Protein AF-A0A5M6CTE8-F1 (afdb_monomer_lite)

Sequence (121 aa):
MKIARFQRNAIIICVLPIIAFIIANYTQQYRVSNRNIYLTMIAAIYMLWAVSLLWGLINSIFILNDKNHKLKKRIFWSIISMLPLIYLGIMLCTSFIIDEFNNDDIILESGERIDGYYRNS

pLDDT: mean 87.49, std 12.73, range [45.47, 97.62]

Radius of gyration: 20.39 Å; chains: 1; bounding box: 47×40×53 Å

Structure (mmCIF, N/CA/C/O backbone):
data_AF-A0A5M6CTE8-F1
#
_entry.id   AF-A0A5M6CTE8-F1
#
loop_
_atom_site.group_PDB
_atom_site.id
_atom_site.type_symbol
_atom_site.label_atom_id
_atom_site.label_alt_id
_atom_site.label_comp_id
_atom_site.label_asym_id
_atom_site.label_entity_id
_atom_site.label_seq_id
_atom_site.pdbx_PDB_ins_code
_atom_site.Cartn_x
_atom_site.Cartn_y
_atom_site.Cartn_z
_atom_site.occupancy
_atom_site.B_iso_or_equiv
_atom_site.auth_seq_id
_atom_site.auth_comp_id
_atom_site.auth_asym_id
_atom_site.auth_atom_id
_atom_site.pdbx_PDB_model_num
ATOM 1 N N . MET A 1 1 ? -16.956 -10.718 20.074 1.00 45.47 1 MET A N 1
ATOM 2 C CA . MET A 1 1 ? -15.715 -11.265 19.476 1.00 45.47 1 MET A CA 1
ATOM 3 C C . MET A 1 1 ? -15.578 -10.813 18.008 1.00 45.47 1 MET A C 1
ATOM 5 O O . MET A 1 1 ? -15.781 -11.619 17.114 1.00 45.47 1 MET A O 1
ATOM 9 N N . LYS A 1 2 ? -15.322 -9.517 17.723 1.00 58.81 2 LYS A N 1
ATOM 10 C CA . LYS A 1 2 ? -15.349 -8.976 16.334 1.00 58.81 2 LYS A CA 1
ATOM 11 C C . LYS A 1 2 ? -14.094 -8.184 15.899 1.00 58.81 2 LYS A C 1
ATOM 13 O O . LYS A 1 2 ? -13.707 -8.301 14.742 1.00 58.81 2 LYS A O 1
ATOM 18 N N . ILE A 1 3 ? -13.373 -7.503 16.801 1.00 59.62 3 ILE A N 1
ATOM 19 C CA . ILE A 1 3 ? -12.158 -6.735 16.441 1.00 59.62 3 ILE A CA 1
ATOM 20 C C . ILE A 1 3 ? -10.964 -7.589 15.997 1.00 59.62 3 ILE A C 1
ATOM 22 O O . ILE A 1 3 ? -10.230 -7.161 15.112 1.00 59.62 3 ILE A O 1
ATOM 26 N N . ALA A 1 4 ? -10.767 -8.793 16.550 1.00 75.62 4 ALA A N 1
ATOM 27 C CA . ALA A 1 4 ? -9.612 -9.631 16.192 1.00 75.62 4 ALA A CA 1
ATOM 28 C C . ALA A 1 4 ? -9.552 -9.919 14.680 1.00 75.62 4 ALA A C 1
ATOM 30 O O . ALA A 1 4 ? -8.472 -9.987 14.098 1.00 75.62 4 ALA A O 1
ATOM 31 N N . ARG A 1 5 ? -10.721 -9.999 14.026 1.00 85.06 5 ARG A N 1
ATOM 32 C CA . ARG A 1 5 ? -10.825 -10.148 12.574 1.00 85.06 5 ARG A CA 1
ATOM 33 C C . ARG A 1 5 ? -10.330 -8.903 11.836 1.00 85.06 5 ARG A C 1
ATOM 35 O O . ARG A 1 5 ? -9.510 -9.037 10.940 1.00 85.06 5 ARG A O 1
ATOM 42 N N . PHE A 1 6 ? -10.774 -7.708 12.226 1.00 88.56 6 PHE A N 1
ATOM 43 C CA . PHE A 1 6 ? -10.350 -6.458 11.581 1.00 88.56 6 PHE A CA 1
ATOM 44 C C . PHE A 1 6 ? -8.879 -6.116 11.849 1.00 88.56 6 PHE A C 1
ATOM 46 O O . PHE A 1 6 ? -8.203 -5.578 10.979 1.00 88.56 6 PHE A O 1
ATOM 53 N N . GLN A 1 7 ? -8.354 -6.481 13.021 1.00 89.25 7 GLN A N 1
ATOM 54 C CA . GLN A 1 7 ? -6.927 -6.359 13.335 1.00 89.25 7 GLN A CA 1
ATOM 55 C C . GLN A 1 7 ? -6.084 -7.305 12.482 1.00 89.25 7 GLN A C 1
ATOM 57 O O . GLN A 1 7 ? -5.091 -6.889 11.894 1.00 89.25 7 GLN A O 1
ATOM 62 N N . ARG A 1 8 ? -6.509 -8.568 12.356 1.00 91.69 8 ARG A N 1
ATOM 63 C CA . ARG A 1 8 ? -5.873 -9.529 11.453 1.00 91.69 8 ARG A CA 1
ATOM 64 C C . ARG A 1 8 ? -5.916 -9.038 10.007 1.00 91.69 8 ARG A C 1
ATOM 66 O O . ARG A 1 8 ? -4.907 -9.116 9.316 1.00 91.69 8 ARG A O 1
ATOM 73 N N . ASN A 1 9 ? -7.052 -8.496 9.570 1.00 93.88 9 ASN A N 1
ATOM 74 C CA . ASN A 1 9 ? -7.180 -7.904 8.242 1.00 93.88 9 ASN A CA 1
ATOM 75 C C . ASN A 1 9 ? -6.211 -6.731 8.054 1.00 93.88 9 ASN A C 1
ATOM 77 O O . ASN A 1 9 ? -5.578 -6.666 7.011 1.00 93.88 9 ASN A O 1
ATOM 81 N N . ALA A 1 10 ? -6.046 -5.857 9.054 1.00 93.50 10 ALA A N 1
ATOM 82 C CA . ALA A 1 10 ? -5.096 -4.745 8.991 1.00 93.50 10 ALA A CA 1
ATOM 83 C C . ALA A 1 10 ? -3.660 -5.233 8.749 1.00 93.50 10 ALA A C 1
ATOM 85 O O . ALA A 1 10 ? -2.946 -4.672 7.928 1.00 93.50 10 ALA A O 1
ATOM 86 N N . ILE A 1 11 ? -3.256 -6.323 9.410 1.00 94.94 11 ILE A N 1
ATOM 87 C CA . ILE A 1 11 ? -1.939 -6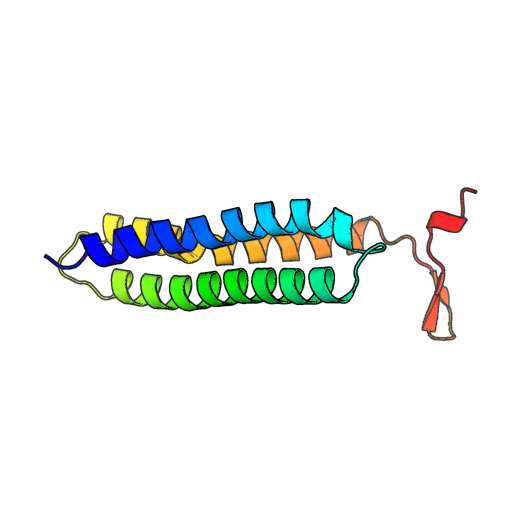.934 9.194 1.00 94.94 11 ILE A CA 1
ATOM 88 C C . ILE A 1 11 ? -1.821 -7.475 7.764 1.00 94.94 11 ILE A C 1
ATOM 90 O O . ILE A 1 11 ? -0.837 -7.191 7.092 1.00 94.94 11 ILE A O 1
ATOM 94 N N . ILE A 1 12 ? -2.827 -8.215 7.280 1.00 95.12 12 ILE A N 1
ATOM 95 C CA . ILE A 1 12 ? -2.830 -8.759 5.910 1.00 95.12 12 ILE A CA 1
ATOM 96 C C . ILE A 1 12 ? -2.712 -7.627 4.885 1.00 95.12 12 ILE A C 1
ATOM 98 O O . ILE A 1 12 ? -1.885 -7.711 3.983 1.00 95.12 12 ILE A O 1
ATOM 102 N N . ILE A 1 13 ? -3.492 -6.559 5.063 1.00 95.75 13 ILE A N 1
ATOM 103 C CA . ILE A 1 13 ? -3.456 -5.355 4.231 1.00 95.75 13 ILE A CA 1
ATOM 104 C C . ILE A 1 13 ? -2.034 -4.798 4.165 1.00 95.75 13 ILE A C 1
ATOM 106 O O . ILE A 1 13 ? -1.527 -4.592 3.073 1.00 95.75 13 ILE A O 1
ATOM 110 N N . CYS A 1 14 ? -1.352 -4.632 5.300 1.00 95.75 14 CYS A N 1
ATOM 111 C CA . CYS A 1 14 ? 0.017 -4.112 5.320 1.00 95.75 14 CYS A CA 1
ATOM 112 C C . CYS A 1 14 ? 1.055 -5.048 4.686 1.00 95.75 14 CYS A C 1
ATOM 114 O O . CYS A 1 14 ? 2.093 -4.583 4.224 1.00 95.75 14 CYS A O 1
ATOM 116 N N . VAL A 1 15 ? 0.801 -6.357 4.657 1.00 96.38 15 VAL A N 1
ATOM 117 C CA . VAL A 1 15 ? 1.715 -7.337 4.053 1.00 96.38 15 VAL A CA 1
ATOM 118 C C . VAL A 1 15 ? 1.602 -7.356 2.523 1.00 96.38 15 VAL A C 1
ATOM 120 O O . VAL A 1 15 ? 2.601 -7.614 1.852 1.00 96.38 15 VAL A O 1
ATOM 123 N N . LEU A 1 16 ? 0.436 -7.043 1.944 1.00 95.75 16 LEU A N 1
ATOM 124 C CA . LEU A 1 16 ? 0.243 -7.070 0.486 1.00 95.75 16 LEU A CA 1
ATOM 125 C C . LEU A 1 16 ? 1.220 -6.150 -0.281 1.00 95.75 16 LEU A C 1
ATOM 127 O O . LEU A 1 16 ? 1.837 -6.641 -1.228 1.00 95.75 16 LEU A O 1
ATOM 131 N N . PRO A 1 17 ? 1.448 -4.877 0.111 1.00 95.75 17 PRO A N 1
ATOM 132 C CA . PRO A 1 17 ? 2.455 -4.024 -0.524 1.00 95.75 17 PRO A CA 1
ATOM 133 C C . PRO A 1 17 ? 3.882 -4.564 -0.413 1.00 95.75 17 PRO A C 1
ATOM 135 O O . PRO A 1 17 ? 4.667 -4.409 -1.344 1.00 95.75 17 PRO A O 1
ATOM 138 N N . ILE A 1 18 ? 4.224 -5.229 0.696 1.00 95.81 18 ILE A N 1
ATOM 139 C CA . ILE A 1 18 ? 5.550 -5.838 0.888 1.00 95.81 18 ILE A CA 1
ATOM 140 C C . ILE A 1 18 ? 5.744 -6.977 -0.118 1.00 95.81 18 ILE A C 1
ATOM 142 O O . ILE A 1 18 ? 6.774 -7.050 -0.786 1.00 95.81 18 ILE A O 1
ATOM 146 N N . ILE A 1 19 ? 4.730 -7.830 -0.288 1.00 96.81 19 ILE A N 1
ATOM 147 C CA . ILE A 1 19 ? 4.742 -8.885 -1.310 1.00 96.81 19 ILE A CA 1
ATOM 148 C C . ILE A 1 19 ? 4.856 -8.264 -2.708 1.00 96.81 19 ILE A C 1
ATOM 150 O O . ILE A 1 19 ? 5.673 -8.710 -3.510 1.00 96.81 19 ILE A O 1
ATOM 154 N N . ALA A 1 20 ? 4.087 -7.208 -2.988 1.00 96.00 20 ALA A N 1
AT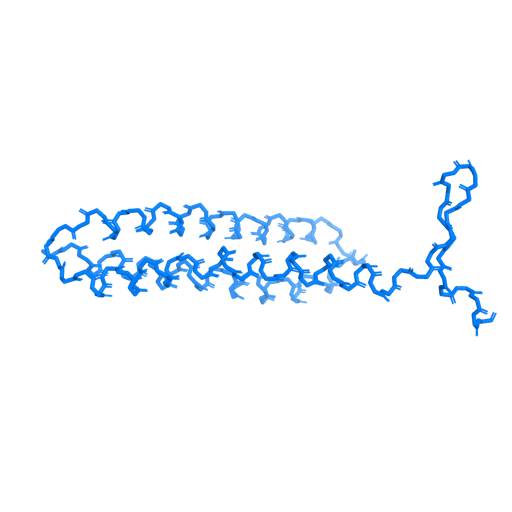OM 155 C CA . ALA A 1 20 ? 4.138 -6.500 -4.262 1.00 96.00 20 ALA A CA 1
ATOM 156 C C . ALA A 1 20 ? 5.542 -5.940 -4.550 1.00 96.00 20 ALA A C 1
ATOM 158 O O . ALA A 1 20 ? 6.030 -6.065 -5.670 1.00 96.00 20 ALA A O 1
ATOM 159 N N . PHE A 1 21 ? 6.228 -5.398 -3.540 1.00 95.06 21 PHE A N 1
ATOM 160 C CA . PHE A 1 21 ? 7.608 -4.924 -3.658 1.00 95.06 21 PHE A CA 1
ATOM 161 C C . PHE A 1 21 ? 8.591 -6.060 -3.976 1.00 95.06 21 PHE A C 1
ATOM 163 O O . PHE A 1 21 ? 9.449 -5.914 -4.847 1.00 95.06 21 PHE A O 1
ATOM 170 N N . ILE A 1 22 ? 8.457 -7.217 -3.324 1.00 96.38 22 ILE A N 1
ATOM 171 C CA . ILE A 1 22 ? 9.302 -8.389 -3.606 1.00 96.38 22 ILE A CA 1
ATOM 172 C C . ILE A 1 22 ? 9.093 -8.863 -5.051 1.00 96.38 22 ILE A C 1
ATOM 174 O O . ILE A 1 22 ? 10.065 -9.065 -5.781 1.00 96.38 22 ILE A O 1
ATOM 178 N N . ILE A 1 23 ? 7.834 -8.976 -5.489 1.00 95.44 23 ILE A N 1
ATOM 179 C CA . ILE A 1 23 ? 7.502 -9.349 -6.870 1.00 95.44 23 ILE A CA 1
ATOM 180 C C . ILE A 1 23 ? 8.065 -8.309 -7.843 1.00 95.44 23 ILE A C 1
ATOM 182 O O . ILE A 1 23 ? 8.659 -8.694 -8.846 1.00 95.44 23 ILE A O 1
ATOM 186 N N . ALA A 1 24 ? 7.954 -7.011 -7.547 1.00 94.62 24 ALA A N 1
ATOM 187 C CA . ALA A 1 24 ? 8.480 -5.940 -8.394 1.00 94.62 24 ALA A CA 1
ATOM 188 C C . ALA A 1 24 ? 9.987 -6.064 -8.630 1.00 94.62 24 ALA A C 1
ATOM 190 O O . ALA A 1 24 ? 10.42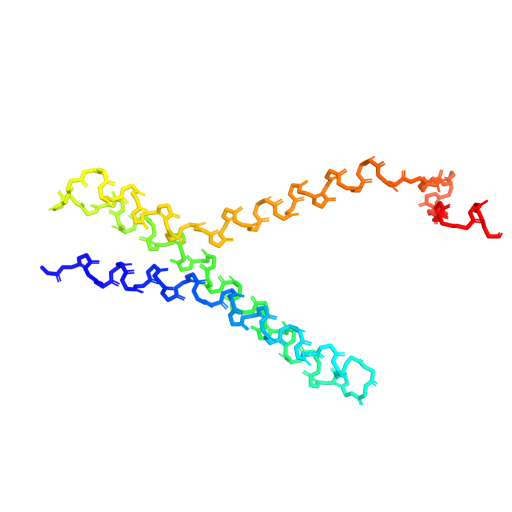6 -5.971 -9.776 1.00 94.62 24 ALA A O 1
ATOM 191 N N . ASN A 1 25 ? 10.765 -6.342 -7.581 1.00 94.62 25 ASN A N 1
ATOM 192 C CA . ASN A 1 25 ? 12.209 -6.546 -7.702 1.00 94.62 25 ASN A CA 1
ATOM 193 C C . ASN A 1 25 ? 12.544 -7.767 -8.566 1.00 94.62 25 ASN A C 1
ATOM 195 O O . ASN A 1 25 ? 13.402 -7.691 -9.443 1.00 94.62 25 ASN A O 1
ATOM 199 N N . TYR A 1 26 ? 11.828 -8.875 -8.371 1.00 93.62 26 TYR A N 1
ATOM 200 C CA . TYR A 1 26 ? 12.009 -10.077 -9.183 1.00 93.62 26 TYR A CA 1
ATOM 201 C C . TYR A 1 26 ? 11.616 -9.860 -10.655 1.00 93.62 26 TYR A C 1
ATOM 203 O O . TYR A 1 26 ? 12.292 -10.322 -11.573 1.00 93.62 26 TYR A O 1
ATOM 211 N N . THR A 1 27 ? 10.549 -9.094 -10.889 1.00 94.38 27 THR A N 1
ATOM 212 C CA . THR A 1 27 ? 9.967 -8.851 -12.217 1.00 94.38 27 THR A CA 1
ATOM 213 C C . THR A 1 27 ? 10.924 -8.113 -13.155 1.00 94.38 27 THR A C 1
ATOM 215 O O . THR A 1 27 ? 10.867 -8.320 -14.368 1.00 94.38 27 THR A O 1
ATOM 218 N N . GLN A 1 28 ? 11.845 -7.294 -12.630 1.00 90.31 28 GLN A N 1
ATOM 219 C CA . GLN A 1 28 ? 12.783 -6.513 -13.451 1.00 90.31 28 GLN A CA 1
ATOM 220 C C . GLN A 1 28 ? 13.643 -7.378 -14.383 1.00 90.31 28 GLN A C 1
ATOM 222 O O . GLN A 1 28 ? 13.967 -6.950 -15.490 1.00 90.31 28 GLN A O 1
ATOM 227 N N . GLN A 1 29 ? 13.943 -8.619 -13.990 1.00 92.06 29 GLN A N 1
ATOM 228 C CA . GLN A 1 29 ? 14.735 -9.556 -14.794 1.00 92.06 29 GLN A CA 1
ATOM 229 C C . GLN A 1 29 ? 14.053 -9.933 -16.123 1.00 92.06 29 GLN A C 1
ATOM 231 O O . GLN A 1 29 ? 14.722 -10.291 -17.093 1.00 92.06 29 GLN A O 1
ATOM 236 N N . TYR A 1 30 ? 12.724 -9.818 -16.193 1.00 92.00 30 TYR A N 1
ATOM 237 C CA . TYR A 1 30 ? 11.930 -10.189 -17.366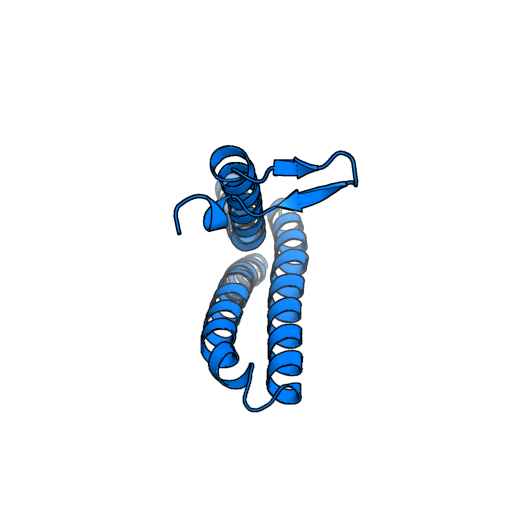 1.00 92.00 30 TYR A CA 1
ATOM 238 C C . TYR A 1 30 ? 11.674 -9.030 -18.330 1.00 92.00 30 TYR A C 1
ATOM 240 O O . TYR A 1 30 ? 11.119 -9.249 -19.407 1.00 92.00 30 TYR A O 1
ATOM 248 N N . ARG A 1 31 ? 12.084 -7.803 -17.977 1.00 89.19 31 ARG A N 1
ATOM 249 C CA . ARG A 1 31 ? 11.753 -6.581 -18.728 1.00 89.19 31 ARG A CA 1
ATOM 250 C C . ARG A 1 31 ? 12.148 -6.658 -20.205 1.00 89.19 31 ARG A C 1
ATOM 252 O O . ARG A 1 31 ? 11.388 -6.211 -21.058 1.00 89.19 31 ARG A O 1
ATOM 259 N N . VAL A 1 32 ? 13.326 -7.214 -20.490 1.00 89.31 32 VAL A N 1
ATOM 260 C CA . VAL A 1 32 ? 13.885 -7.310 -21.850 1.00 89.31 32 VAL A CA 1
ATOM 261 C C . VAL A 1 32 ? 13.714 -8.713 -22.437 1.00 89.31 32 VAL A C 1
ATOM 263 O O . VAL A 1 32 ? 13.500 -8.853 -23.635 1.00 89.31 32 VAL A O 1
ATOM 266 N N . SER A 1 33 ? 13.772 -9.753 -21.602 1.00 90.62 33 SER A N 1
ATOM 267 C CA . SER A 1 33 ? 13.776 -11.152 -22.046 1.00 90.62 33 SER A CA 1
ATOM 268 C C . SER A 1 33 ? 12.382 -11.697 -22.365 1.00 90.62 33 SER A C 1
ATOM 270 O O . SER A 1 33 ? 12.214 -12.408 -23.353 1.00 90.62 33 SER A O 1
ATOM 272 N N . ASN A 1 34 ? 11.367 -11.378 -21.554 1.00 92.38 34 ASN A N 1
ATOM 273 C CA . ASN A 1 34 ? 10.005 -11.864 -21.756 1.00 92.38 34 ASN A CA 1
ATOM 274 C C . ASN A 1 34 ? 8.969 -10.814 -21.341 1.00 92.38 34 ASN A C 1
ATOM 276 O O . ASN A 1 34 ? 8.479 -10.774 -20.207 1.00 92.38 34 ASN A O 1
ATOM 280 N N . ARG A 1 35 ? 8.595 -9.985 -22.319 1.00 91.19 35 ARG A N 1
ATOM 281 C CA . ARG A 1 35 ? 7.680 -8.857 -22.130 1.00 91.19 35 ARG A CA 1
ATOM 282 C C . ARG A 1 35 ? 6.300 -9.270 -21.610 1.00 91.19 35 ARG A C 1
ATOM 284 O O . ARG A 1 35 ? 5.727 -8.543 -20.804 1.00 91.19 35 ARG A O 1
ATOM 291 N N . ASN A 1 36 ? 5.766 -10.419 -22.027 1.00 94.44 36 ASN A N 1
ATOM 292 C CA . ASN A 1 36 ? 4.429 -10.856 -21.605 1.00 94.44 36 ASN A CA 1
ATOM 293 C C . ASN A 1 36 ? 4.402 -11.231 -20.118 1.00 94.44 36 ASN A C 1
ATOM 295 O O . ASN A 1 36 ? 3.481 -10.838 -19.397 1.00 94.44 36 ASN A O 1
ATOM 299 N N . ILE A 1 37 ? 5.435 -11.938 -19.646 1.00 93.38 37 ILE A N 1
ATOM 300 C CA . ILE A 1 37 ? 5.595 -12.259 -18.221 1.00 93.38 37 ILE A CA 1
ATOM 301 C C . ILE A 1 37 ? 5.762 -10.970 -17.416 1.00 93.38 37 ILE A C 1
ATOM 303 O O . ILE A 1 37 ? 5.059 -10.780 -16.424 1.00 93.38 37 ILE A O 1
ATOM 307 N N . TYR A 1 38 ? 6.618 -10.056 -17.885 1.00 94.81 38 TYR A N 1
ATOM 308 C CA . TYR A 1 38 ? 6.825 -8.755 -17.253 1.00 94.81 38 TYR A CA 1
ATOM 309 C C . TYR A 1 38 ? 5.508 -7.984 -17.076 1.00 94.81 38 TYR A C 1
ATOM 311 O O . TYR A 1 38 ? 5.160 -7.617 -15.958 1.00 94.81 38 TYR A O 1
ATOM 319 N N . LEU A 1 39 ? 4.730 -7.796 -18.149 1.00 94.88 39 LEU A N 1
ATOM 320 C CA . LEU A 1 39 ? 3.463 -7.056 -18.093 1.00 94.88 39 LEU A CA 1
ATOM 321 C C . LEU A 1 39 ? 2.438 -7.719 -17.165 1.00 94.88 39 LEU A C 1
ATOM 323 O O . LEU A 1 39 ? 1.752 -7.027 -16.416 1.00 94.88 39 LEU A O 1
ATOM 327 N N . THR A 1 40 ? 2.365 -9.052 -17.172 1.00 96.44 40 THR A N 1
ATOM 328 C CA . THR A 1 40 ? 1.455 -9.802 -16.294 1.00 96.44 40 THR A CA 1
ATOM 329 C C . THR A 1 40 ? 1.831 -9.626 -14.822 1.00 96.44 40 THR A C 1
ATOM 331 O O . THR A 1 40 ? 0.964 -9.384 -13.981 1.00 96.44 40 THR A O 1
ATOM 334 N N . MET A 1 41 ? 3.124 -9.693 -14.496 1.00 95.81 41 MET A N 1
ATOM 335 C CA . MET A 1 41 ? 3.613 -9.482 -13.132 1.00 95.81 41 MET A CA 1
ATOM 336 C C . MET A 1 41 ? 3.424 -8.031 -12.672 1.00 95.81 41 MET A C 1
ATOM 338 O O . MET A 1 41 ? 2.993 -7.805 -11.543 1.00 95.81 41 MET A O 1
ATOM 342 N N . ILE A 1 42 ? 3.663 -7.050 -13.548 1.00 96.50 42 ILE A N 1
ATOM 343 C CA . ILE A 1 42 ? 3.378 -5.632 -13.277 1.00 96.50 42 ILE A CA 1
ATOM 344 C C . ILE A 1 42 ? 1.885 -5.412 -12.996 1.00 96.50 42 ILE A C 1
ATOM 346 O O . ILE A 1 42 ? 1.538 -4.762 -12.010 1.00 96.50 42 ILE A O 1
ATOM 350 N N . ALA A 1 43 ? 0.990 -6.006 -13.790 1.00 97.12 43 ALA A N 1
ATOM 351 C CA . ALA A 1 43 ? -0.447 -5.941 -13.527 1.00 97.12 43 ALA A CA 1
ATOM 352 C C . ALA A 1 43 ? -0.804 -6.548 -12.157 1.00 97.12 43 ALA A C 1
ATOM 354 O O . ALA A 1 43 ? -1.574 -5.955 -11.401 1.00 97.12 43 ALA A O 1
ATOM 355 N N . ALA A 1 44 ? -0.200 -7.684 -11.794 1.00 96.56 44 ALA A N 1
ATOM 356 C CA . ALA A 1 44 ? -0.395 -8.300 -10.483 1.00 96.56 44 ALA A CA 1
ATOM 357 C C . ALA A 1 44 ? 0.078 -7.393 -9.330 1.00 96.56 44 ALA A C 1
ATOM 359 O O . ALA A 1 44 ? -0.623 -7.266 -8.327 1.00 96.56 44 ALA A O 1
ATOM 360 N N . ILE A 1 45 ? 1.220 -6.715 -9.482 1.00 97.12 45 ILE A N 1
ATOM 361 C CA . ILE A 1 45 ? 1.734 -5.737 -8.509 1.00 97.12 45 ILE A CA 1
ATOM 362 C C . ILE A 1 45 ? 0.721 -4.607 -8.301 1.00 97.12 45 ILE A C 1
ATOM 364 O O . ILE A 1 45 ? 0.379 -4.300 -7.157 1.00 97.12 45 ILE A O 1
ATOM 368 N N . TYR A 1 46 ? 0.193 -4.022 -9.380 1.00 96.31 46 TYR A N 1
ATOM 369 C CA . TYR A 1 46 ? -0.818 -2.968 -9.272 1.00 96.31 46 TYR A CA 1
ATOM 370 C C . TYR A 1 46 ? -2.110 -3.460 -8.621 1.00 96.31 46 TYR A C 1
ATOM 372 O O . TYR A 1 46 ? -2.679 -2.751 -7.793 1.00 96.31 46 TYR A O 1
ATOM 380 N N . MET A 1 47 ? -2.546 -4.685 -8.920 1.00 97.62 47 MET A N 1
ATOM 381 C CA . MET A 1 47 ? -3.715 -5.284 -8.273 1.00 97.62 47 MET A CA 1
ATOM 382 C C . MET A 1 47 ? -3.505 -5.476 -6.765 1.00 97.62 47 MET A C 1
ATOM 384 O O . MET A 1 47 ? -4.406 -5.170 -5.986 1.00 97.62 47 MET A O 1
ATOM 388 N N . LEU A 1 48 ? -2.320 -5.918 -6.329 1.00 97.19 48 LEU A N 1
ATOM 389 C CA . LEU A 1 48 ? -1.987 -6.041 -4.903 1.00 97.19 48 LEU A CA 1
ATOM 390 C C . LEU A 1 48 ? -2.031 -4.683 -4.192 1.00 97.19 48 LEU A C 1
ATOM 392 O O . LEU A 1 48 ? -2.608 -4.579 -3.108 1.00 97.19 48 LEU A O 1
ATOM 396 N N . TRP A 1 49 ? -1.479 -3.641 -4.819 1.00 97.00 49 TRP A N 1
ATOM 397 C CA . TRP A 1 49 ? -1.568 -2.273 -4.310 1.00 97.00 49 TRP A CA 1
ATOM 398 C C . TRP A 1 49 ? -3.015 -1.787 -4.230 1.00 97.00 49 TRP A C 1
ATOM 400 O O . TRP A 1 49 ? -3.446 -1.332 -3.173 1.00 97.00 49 TRP A O 1
ATOM 410 N N . ALA A 1 50 ? -3.792 -1.934 -5.303 1.00 96.50 50 ALA A N 1
ATOM 411 C CA . ALA A 1 50 ? -5.186 -1.505 -5.347 1.00 96.50 50 ALA A CA 1
ATOM 412 C C . ALA A 1 50 ? -6.028 -2.185 -4.256 1.00 96.50 50 ALA A C 1
ATOM 414 O O . ALA A 1 50 ? -6.736 -1.509 -3.507 1.00 96.50 50 ALA A O 1
ATOM 415 N N . VAL A 1 51 ? -5.900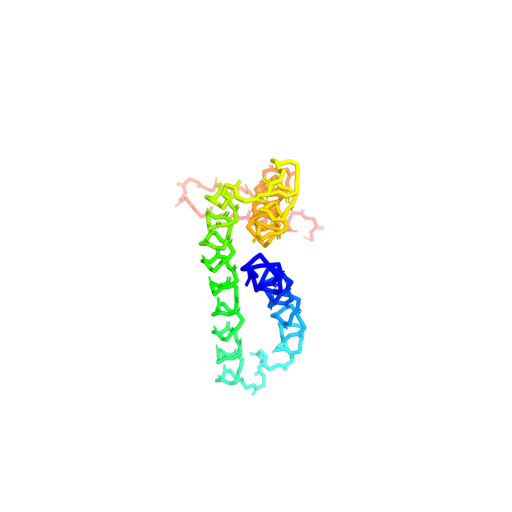 -3.508 -4.107 1.00 97.19 51 VAL A N 1
ATOM 416 C CA . VAL A 1 51 ? -6.594 -4.269 -3.057 1.00 97.19 51 VAL A CA 1
ATOM 417 C C . VAL A 1 51 ? -6.159 -3.799 -1.673 1.00 97.19 51 VAL A C 1
ATOM 419 O O . VAL A 1 51 ? -7.010 -3.568 -0.817 1.00 97.19 51 VAL A O 1
ATOM 422 N N . SER A 1 52 ? -4.858 -3.603 -1.449 1.00 97.19 52 SER A N 1
ATOM 423 C CA . SER A 1 52 ? -4.345 -3.105 -0.172 1.00 97.19 52 SER A CA 1
ATOM 424 C C . SER A 1 52 ? -4.921 -1.734 0.192 1.00 97.19 52 SER A C 1
ATOM 426 O O . SER A 1 52 ? -5.300 -1.515 1.340 1.00 97.19 52 SER A O 1
ATOM 428 N N . LEU A 1 53 ? -4.989 -0.806 -0.763 1.00 96.62 53 LEU A N 1
ATOM 429 C CA . LEU A 1 53 ? -5.462 0.559 -0.530 1.00 96.62 53 LEU A CA 1
ATOM 430 C C . LEU A 1 53 ? -6.969 0.592 -0.260 1.00 96.62 53 LEU A C 1
ATOM 432 O O . LEU A 1 53 ? -7.408 1.146 0.751 1.00 96.62 53 LEU A O 1
ATOM 436 N N . LEU A 1 54 ? -7.757 -0.048 -1.129 1.00 96.81 54 LEU A N 1
ATOM 437 C CA . LEU A 1 54 ? -9.214 -0.092 -1.007 1.00 96.81 54 LEU A CA 1
ATOM 438 C C . LEU A 1 54 ? -9.636 -0.818 0.269 1.00 96.81 54 LEU A C 1
ATOM 440 O O . LEU A 1 54 ? -10.449 -0.311 1.045 1.00 96.81 54 LEU A O 1
ATOM 444 N N . TRP A 1 55 ? -9.053 -1.992 0.521 1.00 96.44 55 TRP A N 1
ATOM 445 C CA . TRP A 1 55 ? -9.391 -2.774 1.702 1.00 96.44 55 TRP A CA 1
ATOM 446 C C . TRP A 1 55 ? -8.899 -2.099 2.983 1.00 96.44 55 TRP A C 1
ATOM 448 O O . TRP A 1 55 ? -9.610 -2.131 3.984 1.00 96.44 55 TRP A O 1
ATOM 458 N N . GLY A 1 56 ? -7.736 -1.439 2.957 1.00 96.69 56 GLY A N 1
ATOM 459 C CA . GLY A 1 56 ? -7.214 -0.655 4.079 1.00 96.69 56 GLY A CA 1
ATOM 460 C C . GLY A 1 56 ? -8.153 0.467 4.512 1.00 96.69 56 GLY A C 1
ATOM 461 O O . GLY A 1 56 ? -8.468 0.586 5.700 1.00 96.69 56 GLY A O 1
ATOM 462 N N . LEU A 1 57 ? -8.677 1.225 3.546 1.00 96.31 57 LEU A N 1
ATOM 463 C CA . LEU A 1 57 ? -9.645 2.295 3.787 1.00 96.31 57 LEU A CA 1
ATOM 464 C C . LEU A 1 57 ? -10.964 1.751 4.353 1.00 96.31 57 LEU A C 1
ATOM 466 O O . LEU A 1 57 ? -11.443 2.222 5.386 1.00 96.31 57 LEU A O 1
ATOM 470 N N . ILE A 1 58 ? -11.517 0.704 3.737 1.00 96.06 58 ILE A N 1
ATOM 471 C CA . ILE A 1 58 ? -12.750 0.059 4.207 1.00 96.06 58 ILE A CA 1
ATOM 472 C C . ILE A 1 58 ? -12.568 -0.503 5.631 1.00 96.06 58 ILE A C 1
ATOM 474 O O . ILE A 1 58 ? -13.409 -0.288 6.507 1.00 96.06 58 ILE A O 1
ATOM 478 N N . ASN A 1 59 ? -11.454 -1.191 5.898 1.00 95.44 59 ASN A N 1
ATOM 479 C CA . ASN A 1 59 ? -11.153 -1.785 7.203 1.00 95.44 59 ASN A CA 1
ATOM 480 C C . ASN A 1 59 ? -10.975 -0.716 8.293 1.00 95.44 59 ASN A C 1
ATOM 482 O O . ASN A 1 59 ? -11.467 -0.890 9.408 1.00 95.44 59 ASN A O 1
ATOM 486 N N . SER A 1 60 ? -10.332 0.406 7.960 1.00 95.56 60 SER A N 1
ATOM 487 C CA . SER A 1 60 ? -10.201 1.575 8.836 1.00 95.56 60 SER A CA 1
ATOM 488 C C . SER A 1 60 ? -11.568 2.126 9.263 1.00 95.56 60 SER A C 1
ATOM 490 O O . SER A 1 60 ? -11.810 2.284 10.465 1.00 95.56 60 SER A O 1
ATOM 492 N N . ILE A 1 61 ? -12.497 2.315 8.317 1.00 94.81 61 ILE A N 1
ATOM 493 C CA . ILE A 1 61 ? -13.864 2.782 8.600 1.00 94.81 61 ILE A CA 1
ATOM 494 C C . ILE A 1 61 ? -14.585 1.811 9.545 1.00 94.81 61 ILE A C 1
ATOM 496 O O . ILE A 1 61 ? -15.193 2.235 10.530 1.00 94.81 61 ILE A O 1
ATOM 500 N N . PHE A 1 62 ? -14.482 0.499 9.310 1.00 93.56 62 PHE A N 1
ATOM 501 C CA . PHE A 1 62 ? -15.111 -0.495 10.185 1.00 93.56 62 PHE A CA 1
ATOM 502 C C . PHE A 1 62 ? -14.537 -0.493 11.608 1.00 93.56 62 PHE A C 1
ATOM 504 O O . PHE A 1 62 ? -15.301 -0.545 12.573 1.00 93.56 62 PHE A O 1
ATOM 511 N N . ILE A 1 63 ? -13.214 -0.376 11.763 1.00 92.88 63 ILE A N 1
ATOM 512 C CA . ILE A 1 63 ? -12.564 -0.271 13.081 1.00 92.88 63 ILE A CA 1
ATOM 513 C C . ILE A 1 63 ? -13.014 1.005 13.806 1.00 92.88 63 ILE A C 1
ATOM 515 O O . ILE A 1 63 ? -13.293 0.986 15.010 1.00 92.88 63 ILE A O 1
ATOM 519 N N . LEU A 1 64 ? -13.109 2.119 13.078 1.00 92.62 64 LEU A N 1
ATOM 520 C CA . LEU A 1 64 ? -13.580 3.389 13.616 1.00 92.62 64 LEU A CA 1
ATOM 521 C C . LEU A 1 64 ? -15.077 3.410 13.905 1.00 92.62 64 LEU A C 1
ATOM 523 O O . LEU A 1 64 ? -15.489 4.279 14.654 1.00 92.62 64 LEU A O 1
ATOM 527 N N . ASN A 1 65 ? -15.886 2.473 13.422 1.00 91.50 65 ASN A N 1
ATOM 528 C CA . ASN A 1 65 ? -17.310 2.402 13.765 1.00 91.50 65 ASN A CA 1
ATOM 529 C C . ASN A 1 65 ? -17.615 1.445 14.933 1.00 91.50 65 ASN A C 1
ATOM 531 O O . ASN A 1 65 ? -18.712 1.489 15.493 1.00 91.50 65 ASN A O 1
ATOM 535 N N . ASP A 1 66 ? -16.657 0.619 15.366 1.00 87.94 66 ASP A N 1
ATOM 536 C CA . ASP A 1 66 ? -16.873 -0.336 16.459 1.00 87.94 66 ASP A CA 1
ATOM 537 C C . ASP A 1 66 ? -16.852 0.344 17.843 1.00 87.94 66 ASP A C 1
ATOM 539 O O . ASP A 1 66 ? -15.798 0.619 18.418 1.00 87.94 66 ASP A O 1
ATOM 543 N N . LYS A 1 67 ? -18.033 0.601 18.419 1.00 85.12 67 LYS A N 1
ATOM 544 C CA . LYS A 1 67 ? -18.178 1.250 19.737 1.00 85.12 67 LYS A CA 1
ATOM 545 C C . LYS A 1 67 ? -17.768 0.368 20.925 1.00 85.12 67 LYS A C 1
ATOM 547 O O . LYS A 1 67 ? -17.631 0.888 22.027 1.00 85.12 67 LYS A O 1
ATOM 552 N N . ASN A 1 68 ? -17.510 -0.926 20.725 1.00 84.31 68 ASN A N 1
ATOM 553 C CA . ASN A 1 68 ? -17.235 -1.868 21.821 1.00 84.31 68 ASN A CA 1
ATOM 554 C C . ASN A 1 68 ? -15.827 -1.736 22.428 1.00 84.31 68 ASN A C 1
ATOM 556 O O . ASN A 1 68 ? -15.474 -2.463 23.357 1.00 84.31 68 ASN A O 1
ATOM 560 N N . HIS A 1 69 ? -14.988 -0.841 21.901 1.00 82.44 69 HIS A N 1
ATOM 561 C CA . HIS A 1 69 ? -13.593 -0.707 22.302 1.00 82.44 69 HIS A CA 1
ATOM 562 C C . HIS A 1 69 ? -13.194 0.742 22.588 1.00 82.44 69 HIS A C 1
ATOM 564 O O . HIS A 1 69 ? -13.725 1.691 22.007 1.00 82.44 69 HIS A O 1
ATOM 570 N N . LYS A 1 70 ? -12.188 0.904 23.462 1.00 91.75 70 LYS A N 1
ATOM 571 C CA . LYS A 1 70 ? -11.592 2.206 23.796 1.00 91.75 70 LYS A CA 1
ATOM 572 C C . LYS A 1 70 ? -11.128 2.922 22.523 1.00 91.75 70 LYS A C 1
ATOM 574 O O . LYS A 1 70 ? -10.448 2.322 21.687 1.00 91.75 70 LYS A O 1
ATOM 579 N N . LEU A 1 71 ? -11.421 4.219 22.432 1.00 91.00 71 LEU A N 1
ATOM 580 C CA . LEU A 1 71 ? -11.103 5.062 21.275 1.00 91.00 71 LEU A CA 1
ATOM 581 C C . LEU A 1 71 ? -9.625 4.969 20.859 1.00 91.00 71 LEU A C 1
ATOM 583 O O . LEU A 1 71 ? -9.337 4.769 19.684 1.00 91.00 71 LEU A O 1
ATOM 587 N N . LYS A 1 72 ? -8.695 4.991 21.828 1.00 91.94 72 LYS A N 1
ATOM 588 C CA . LYS A 1 72 ? -7.246 4.868 21.572 1.00 91.94 72 LYS A CA 1
ATOM 589 C C . LYS A 1 72 ? -6.888 3.625 20.748 1.00 91.94 72 LYS A C 1
ATOM 591 O O . LYS A 1 72 ? -6.114 3.711 19.803 1.00 91.94 72 LYS A O 1
ATOM 596 N N . LYS A 1 73 ? -7.486 2.471 21.074 1.00 91.19 73 LYS A N 1
ATOM 597 C CA . LYS A 1 73 ? -7.232 1.211 20.359 1.00 91.19 73 LYS A CA 1
ATOM 598 C C . LYS A 1 73 ? -7.796 1.264 18.938 1.00 91.19 73 LYS A C 1
ATOM 600 O O . LYS A 1 73 ? -7.149 0.786 18.016 1.00 91.19 73 LYS A O 1
ATOM 605 N N . ARG A 1 74 ? -8.973 1.862 18.752 1.00 91.88 74 ARG A N 1
ATOM 606 C CA . ARG A 1 74 ? -9.596 2.006 17.427 1.00 91.88 74 ARG A CA 1
ATOM 607 C C . ARG A 1 74 ? -8.770 2.899 16.512 1.00 91.88 74 ARG A C 1
ATOM 609 O O . ARG A 1 74 ? -8.486 2.500 15.392 1.00 91.88 74 ARG A O 1
ATOM 616 N N . ILE A 1 75 ? -8.326 4.052 17.012 1.00 94.00 75 ILE A N 1
ATOM 617 C CA . ILE A 1 75 ? -7.469 4.974 16.257 1.00 94.00 75 ILE A CA 1
ATOM 618 C C . ILE A 1 75 ? -6.170 4.277 15.846 1.00 94.00 75 ILE A C 1
ATOM 620 O O . ILE A 1 75 ? -5.833 4.281 14.670 1.00 94.00 75 ILE A O 1
ATOM 624 N N . PHE A 1 76 ? -5.492 3.603 16.779 1.00 94.81 76 PHE A N 1
ATOM 625 C CA . PHE A 1 76 ? -4.247 2.892 16.484 1.00 94.81 76 PHE A CA 1
ATOM 626 C C . PHE A 1 76 ? -4.400 1.868 15.345 1.00 94.81 76 PHE A C 1
ATOM 628 O O . PHE A 1 76 ? -3.647 1.894 14.377 1.00 94.81 76 PHE A O 1
ATOM 635 N N . TRP A 1 77 ? -5.410 0.995 15.413 1.00 94.75 77 TRP A N 1
ATOM 636 C CA . TRP A 1 77 ? -5.629 -0.027 14.379 1.00 94.75 77 TRP A CA 1
ATOM 637 C C . TRP A 1 77 ? -6.177 0.534 13.064 1.00 94.75 77 TRP A C 1
ATOM 639 O O . TRP A 1 77 ? -5.931 -0.036 11.998 1.00 94.75 77 TRP A O 1
ATOM 649 N N . SER A 1 78 ? -6.892 1.655 13.130 1.00 94.81 78 SER A N 1
ATOM 650 C CA . SER A 1 78 ? -7.306 2.410 11.953 1.00 94.81 78 SER A CA 1
ATOM 651 C C . SER A 1 78 ? -6.092 2.969 11.209 1.00 94.81 78 SER A C 1
ATOM 653 O O . SER A 1 78 ? -5.952 2.715 10.017 1.00 94.81 78 SER A O 1
ATOM 655 N N . ILE A 1 79 ? -5.159 3.609 11.926 1.00 95.88 79 ILE A N 1
ATOM 656 C CA . ILE A 1 79 ? -3.903 4.120 11.356 1.00 95.88 79 ILE A CA 1
ATOM 657 C C . ILE A 1 79 ? -3.094 2.984 10.729 1.00 95.88 79 ILE A C 1
ATOM 659 O O . ILE A 1 79 ? -2.650 3.121 9.594 1.00 95.88 79 ILE A O 1
ATOM 663 N N . ILE A 1 80 ? -2.963 1.839 11.414 1.00 96.06 80 ILE A N 1
ATOM 664 C CA . ILE A 1 80 ? -2.286 0.663 10.844 1.00 96.06 80 ILE A CA 1
ATOM 665 C C . ILE A 1 80 ? -2.944 0.241 9.529 1.00 96.06 80 ILE A C 1
ATOM 667 O O . ILE A 1 80 ? -2.246 0.026 8.548 1.00 96.06 80 ILE A O 1
ATOM 671 N N . SER A 1 81 ? -4.276 0.165 9.479 1.00 96.06 81 SER A N 1
ATOM 672 C CA . SER A 1 81 ? -4.991 -0.212 8.248 1.00 96.06 81 SER A CA 1
ATOM 673 C C . SER A 1 81 ? -4.772 0.784 7.105 1.00 96.06 81 SER A C 1
ATOM 675 O O . SER A 1 81 ? -4.857 0.402 5.942 1.00 96.06 81 SER A O 1
ATOM 677 N N . MET A 1 82 ? -4.482 2.047 7.428 1.00 96.56 82 MET A N 1
ATOM 678 C CA . MET A 1 82 ? -4.199 3.106 6.460 1.00 96.56 82 MET A CA 1
ATOM 679 C C . MET A 1 82 ? -2.711 3.242 6.111 1.00 96.56 82 MET A C 1
ATOM 681 O O . MET A 1 82 ? -2.388 4.047 5.241 1.00 96.56 82 MET A O 1
ATOM 685 N N . LEU A 1 83 ? -1.802 2.464 6.716 1.00 96.38 83 LEU A N 1
ATOM 686 C CA . LEU A 1 83 ? -0.361 2.545 6.433 1.00 96.38 83 LEU A CA 1
ATOM 687 C C . LEU A 1 83 ? -0.015 2.463 4.938 1.00 96.38 83 LEU A C 1
ATOM 689 O O . LEU A 1 83 ? 0.783 3.289 4.501 1.00 96.38 83 LEU A O 1
ATOM 693 N N . PRO A 1 84 ? -0.608 1.560 4.128 1.00 95.94 84 PRO A N 1
ATOM 694 C CA . PRO A 1 84 ? -0.330 1.525 2.691 1.00 95.94 84 PRO A CA 1
ATOM 695 C C . PRO A 1 84 ? -0.674 2.837 1.979 1.00 95.94 84 PRO A C 1
ATOM 697 O O . PRO A 1 84 ? 0.061 3.276 1.100 1.00 95.94 84 PRO A O 1
ATOM 700 N N . LEU A 1 85 ? -1.774 3.482 2.379 1.00 96.12 85 LEU A N 1
ATOM 701 C CA . LEU A 1 85 ? -2.207 4.757 1.810 1.00 96.12 85 LEU A CA 1
ATOM 702 C C . LEU A 1 85 ? -1.291 5.901 2.251 1.00 96.12 85 LEU A C 1
ATOM 704 O O . LEU A 1 85 ? -0.901 6.724 1.429 1.00 96.12 85 LEU A O 1
ATOM 708 N N . ILE A 1 86 ? -0.919 5.932 3.534 1.00 96.25 86 ILE A N 1
ATOM 709 C CA . ILE A 1 86 ? 0.030 6.913 4.077 1.00 96.25 86 ILE A CA 1
ATOM 710 C C . ILE A 1 86 ? 1.371 6.795 3.349 1.00 96.25 86 ILE A C 1
ATOM 712 O O . ILE A 1 86 ? 1.926 7.800 2.917 1.00 96.25 86 ILE A O 1
ATOM 716 N N . TYR A 1 87 ? 1.866 5.571 3.167 1.00 94.75 87 TYR A N 1
ATOM 717 C CA . TYR A 1 87 ? 3.105 5.309 2.446 1.00 94.75 87 TYR A CA 1
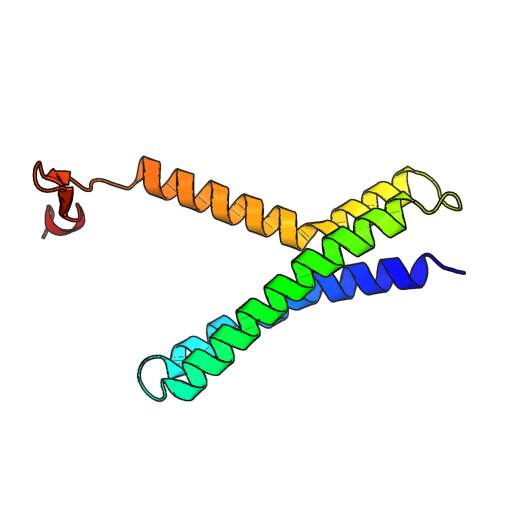ATOM 718 C C . TYR A 1 87 ? 3.034 5.784 0.991 1.00 94.75 87 TYR A C 1
ATOM 720 O O . TYR A 1 87 ? 3.945 6.472 0.536 1.00 94.75 87 TYR A O 1
ATOM 728 N N . LEU A 1 88 ? 1.942 5.484 0.278 1.00 94.44 88 LEU A N 1
ATOM 729 C CA . LEU A 1 88 ? 1.737 5.974 -1.087 1.00 94.44 88 LEU A CA 1
ATOM 730 C C . LEU A 1 88 ? 1.751 7.510 -1.141 1.00 94.44 88 LEU A C 1
ATOM 732 O O . LEU A 1 88 ? 2.398 8.085 -2.011 1.00 94.44 88 LEU A O 1
ATOM 736 N N . GLY A 1 89 ? 1.082 8.170 -0.192 1.00 94.88 89 GLY A N 1
ATOM 737 C CA . GLY A 1 89 ? 1.083 9.628 -0.079 1.00 94.88 89 GLY A CA 1
ATOM 738 C C . GLY A 1 89 ? 2.487 10.197 0.127 1.00 94.88 89 GLY A C 1
ATOM 739 O O . GLY A 1 89 ? 2.865 11.140 -0.560 1.00 94.88 89 GLY A O 1
ATOM 740 N N . ILE A 1 90 ? 3.289 9.583 1.006 1.00 95.44 90 ILE A N 1
ATOM 741 C CA . ILE A 1 90 ? 4.694 9.964 1.207 1.00 95.44 90 ILE A CA 1
ATOM 742 C C . ILE A 1 90 ? 5.482 9.802 -0.095 1.00 95.44 90 ILE A C 1
ATOM 744 O O . ILE A 1 90 ? 6.162 10.744 -0.485 1.00 95.44 90 ILE A O 1
ATOM 748 N N . MET A 1 91 ? 5.359 8.663 -0.790 1.00 92.75 91 MET A N 1
ATOM 749 C CA . MET A 1 91 ? 6.075 8.436 -2.052 1.00 92.75 91 MET A CA 1
ATOM 750 C C . MET A 1 91 ? 5.734 9.485 -3.113 1.00 92.75 91 MET A C 1
ATOM 752 O O . MET A 1 91 ? 6.636 10.017 -3.758 1.00 92.75 91 MET A O 1
ATOM 756 N N . LEU A 1 92 ? 4.450 9.811 -3.277 1.00 92.75 92 LEU A N 1
ATOM 757 C CA . LEU A 1 92 ? 4.014 10.833 -4.227 1.00 92.75 92 LEU A CA 1
ATOM 758 C C . LEU A 1 92 ? 4.568 12.209 -3.849 1.00 92.75 92 LEU A C 1
ATOM 760 O O . LEU A 1 92 ? 5.178 12.859 -4.691 1.00 92.75 92 LEU A O 1
ATOM 764 N N . CYS A 1 93 ? 4.445 12.621 -2.583 1.00 93.88 93 CYS A N 1
ATOM 765 C CA . CYS A 1 93 ? 5.009 13.888 -2.115 1.00 93.88 93 CYS A CA 1
ATOM 766 C C . CYS A 1 93 ? 6.523 13.956 -2.340 1.00 93.88 93 CYS A C 1
ATOM 768 O O . CYS A 1 93 ? 7.017 14.963 -2.837 1.00 93.88 93 CYS A O 1
ATOM 770 N N . THR A 1 94 ? 7.263 12.887 -2.026 1.00 92.75 94 THR A N 1
ATOM 771 C CA . THR A 1 94 ? 8.708 12.846 -2.285 1.00 92.75 94 THR A CA 1
ATOM 772 C C . THR A 1 94 ? 9.022 12.917 -3.772 1.00 92.75 94 THR A C 1
ATOM 774 O O . THR A 1 94 ? 9.967 13.600 -4.140 1.00 92.75 94 THR A O 1
ATOM 777 N N . SER A 1 95 ? 8.220 12.275 -4.628 1.00 86.81 95 SER A N 1
ATOM 778 C CA . SER A 1 95 ? 8.407 12.328 -6.079 1.00 86.81 95 SER A CA 1
ATOM 779 C C . SER A 1 95 ? 8.228 13.745 -6.614 1.00 86.81 95 SER A C 1
ATOM 781 O O . SER A 1 95 ? 9.052 14.183 -7.401 1.00 86.81 95 SER A O 1
ATOM 783 N N . PHE A 1 96 ? 7.197 14.468 -6.167 1.00 86.69 96 PHE A N 1
ATOM 784 C CA . PHE A 1 96 ? 6.974 15.858 -6.579 1.00 86.69 96 PHE A CA 1
ATOM 785 C C . PHE A 1 96 ? 8.071 16.796 -6.080 1.00 86.69 96 PHE A C 1
ATOM 787 O O . PHE A 1 96 ? 8.524 17.653 -6.823 1.00 86.69 96 PHE A O 1
ATOM 794 N N . ILE A 1 97 ? 8.520 16.621 -4.836 1.00 87.81 97 ILE A N 1
ATOM 795 C CA . ILE A 1 97 ? 9.616 17.418 -4.274 1.00 87.81 97 ILE A CA 1
ATOM 796 C C . ILE A 1 97 ? 10.906 17.173 -5.067 1.00 87.81 97 ILE A C 1
ATOM 798 O O . ILE A 1 97 ? 11.571 18.121 -5.457 1.00 87.81 97 ILE A O 1
ATOM 802 N N . ILE A 1 98 ? 11.260 15.912 -5.326 1.00 83.19 98 ILE A N 1
ATOM 803 C CA . ILE A 1 98 ? 12.462 15.567 -6.098 1.00 83.19 98 ILE A CA 1
ATOM 804 C C . ILE A 1 98 ? 12.392 16.156 -7.508 1.00 83.19 98 ILE A C 1
ATOM 806 O O . ILE A 1 98 ? 13.397 16.684 -7.969 1.00 83.19 98 ILE A O 1
ATOM 810 N N . ASP A 1 99 ? 11.235 16.070 -8.164 1.00 79.00 99 ASP A N 1
ATOM 811 C CA . ASP A 1 99 ? 11.018 16.631 -9.500 1.00 79.00 99 ASP A CA 1
ATOM 812 C C . ASP A 1 99 ? 11.187 18.158 -9.498 1.00 79.00 99 ASP A C 1
ATOM 814 O O . ASP A 1 99 ? 11.916 18.686 -10.323 1.00 79.00 99 ASP A O 1
ATOM 818 N N . GLU A 1 100 ? 10.615 18.864 -8.519 1.00 78.50 100 GLU A N 1
ATOM 819 C CA . GLU A 1 100 ? 10.734 20.325 -8.399 1.00 78.50 100 GLU A CA 1
ATOM 820 C C . GLU A 1 100 ? 12.177 20.791 -8.140 1.00 78.50 100 GLU A C 1
ATOM 822 O O . GLU A 1 100 ? 12.608 21.807 -8.676 1.00 78.50 100 GLU A O 1
ATOM 827 N N . PHE A 1 101 ? 12.935 20.067 -7.309 1.00 74.12 101 PHE A N 1
ATOM 828 C CA . PHE A 1 101 ? 14.290 20.480 -6.922 1.00 74.12 101 PHE A CA 1
ATOM 829 C C . PHE A 1 101 ? 15.395 19.985 -7.863 1.00 74.12 101 PHE A C 1
ATOM 831 O O . PHE A 1 101 ? 16.486 20.549 -7.822 1.00 74.12 101 PHE A O 1
ATOM 838 N N . ASN A 1 102 ? 15.148 18.941 -8.664 1.00 69.00 102 ASN A N 1
ATOM 839 C CA . ASN A 1 102 ? 16.158 18.337 -9.542 1.00 69.00 102 ASN A CA 1
ATOM 840 C C . ASN A 1 102 ? 15.806 18.392 -11.041 1.00 69.00 102 ASN A C 1
ATOM 842 O O . ASN A 1 102 ? 16.606 17.905 -11.840 1.00 69.00 102 ASN A O 1
ATOM 846 N N . ASN A 1 103 ? 14.652 18.944 -11.449 1.00 65.69 103 ASN A N 1
ATOM 847 C CA . ASN A 1 103 ? 14.417 19.251 -12.864 1.00 65.69 103 ASN A CA 1
ATOM 848 C C . ASN A 1 103 ? 15.218 20.488 -13.267 1.00 65.69 103 ASN A C 1
ATOM 850 O O . ASN A 1 103 ? 14.756 21.620 -13.131 1.00 65.69 103 ASN A O 1
ATOM 854 N N . ASP A 1 104 ? 16.384 20.247 -13.856 1.00 64.12 104 ASP A N 1
ATOM 855 C CA . ASP A 1 104 ? 17.131 21.249 -14.622 1.00 64.12 104 ASP A CA 1
ATOM 856 C C . ASP A 1 104 ? 16.659 21.317 -16.094 1.00 64.12 104 ASP A C 1
ATOM 858 O O . ASP A 1 104 ? 17.315 21.932 -16.941 1.00 64.12 104 ASP A O 1
ATOM 862 N N . ASP A 1 105 ? 15.534 20.664 -16.409 1.00 67.00 105 ASP A N 1
ATOM 863 C CA . ASP A 1 105 ? 14.971 20.551 -17.753 1.00 67.00 105 ASP A CA 1
ATOM 864 C C . ASP A 1 105 ? 14.602 21.920 -18.335 1.00 67.00 105 ASP A C 1
ATOM 866 O O . ASP A 1 105 ? 13.810 22.683 -17.772 1.00 67.00 105 ASP A O 1
ATOM 870 N N . ILE A 1 106 ? 15.124 22.214 -19.528 1.00 65.44 106 ILE A N 1
ATOM 871 C CA . ILE A 1 106 ? 14.752 23.414 -20.280 1.00 65.44 106 ILE A CA 1
ATOM 872 C C . ILE A 1 106 ? 13.502 23.091 -21.093 1.00 65.44 106 ILE A C 1
ATOM 874 O O . ILE A 1 106 ? 13.517 22.224 -21.970 1.00 65.44 106 ILE A O 1
ATOM 878 N N . ILE A 1 107 ? 12.423 23.823 -20.827 1.00 73.44 107 ILE A N 1
ATOM 879 C CA . ILE A 1 107 ? 11.214 23.787 -21.648 1.00 73.44 107 ILE A CA 1
ATOM 880 C C . ILE A 1 107 ? 11.423 24.749 -22.821 1.00 73.44 107 ILE A C 1
ATOM 882 O O . ILE A 1 107 ? 11.551 25.958 -22.625 1.00 73.44 107 ILE A O 1
ATOM 886 N N . LEU A 1 108 ? 11.483 24.215 -24.041 1.00 73.38 108 LEU A N 1
ATOM 887 C CA . LEU A 1 108 ? 11.559 25.012 -25.265 1.00 73.38 108 LEU A CA 1
ATOM 888 C C . LEU A 1 108 ? 10.224 25.720 -25.536 1.00 73.38 108 LEU A C 1
ATOM 890 O O . LEU A 1 108 ? 9.166 25.254 -25.114 1.00 73.38 108 LEU A O 1
ATOM 894 N N . GLU A 1 109 ? 10.242 26.798 -26.325 1.00 76.12 109 GLU A N 1
ATOM 895 C CA . GLU A 1 109 ? 9.009 27.459 -26.796 1.00 76.12 109 GLU A CA 1
ATOM 896 C C . GLU A 1 109 ? 8.101 26.515 -27.607 1.00 76.12 109 GLU A C 1
ATOM 898 O O . GLU A 1 109 ? 6.892 26.726 -27.680 1.00 76.12 109 GLU A O 1
ATOM 903 N N . SER A 1 110 ? 8.661 25.437 -28.171 1.00 81.12 110 SER A N 1
ATOM 904 C CA . SER A 1 110 ? 7.912 24.356 -28.825 1.00 81.12 110 SER A CA 1
ATOM 905 C C . SER A 1 110 ? 7.146 23.446 -27.849 1.00 81.12 110 SER A C 1
ATOM 907 O O . SER A 1 110 ? 6.323 22.646 -28.289 1.00 81.12 110 SER A O 1
ATOM 909 N N . GLY A 1 111 ? 7.403 23.547 -26.539 1.00 70.94 111 GLY A N 1
ATOM 910 C CA . GLY A 1 111 ? 6.867 22.669 -25.492 1.00 70.94 111 GLY A CA 1
ATOM 911 C C . GLY A 1 111 ? 7.652 21.366 -25.294 1.00 70.94 111 GLY A C 1
ATOM 912 O O . GLY A 1 111 ? 7.312 20.574 -24.413 1.00 70.94 111 GLY A O 1
ATOM 913 N N . GLU A 1 112 ? 8.700 21.138 -26.086 1.00 74.94 112 GLU A N 1
ATOM 914 C CA . GLU A 1 112 ? 9.614 20.007 -25.919 1.00 74.94 112 GLU A CA 1
ATOM 915 C C . GLU A 1 112 ? 10.552 20.240 -24.722 1.00 74.94 112 GLU A C 1
ATOM 917 O O . GLU A 1 112 ? 10.972 21.369 -24.457 1.00 74.94 112 GLU A O 1
ATOM 922 N N . ARG A 1 113 ? 10.873 19.169 -23.985 1.00 71.75 113 ARG A N 1
ATOM 923 C CA . ARG A 1 113 ? 11.802 19.213 -22.847 1.00 71.75 113 ARG A CA 1
ATOM 924 C C . ARG A 1 113 ? 13.177 18.721 -23.275 1.00 71.75 113 ARG A C 1
ATOM 926 O O . ARG A 1 113 ? 13.288 17.621 -23.816 1.00 71.75 113 ARG A O 1
ATOM 933 N N . ILE A 1 114 ? 14.207 19.520 -23.008 1.00 68.00 114 ILE A N 1
ATOM 934 C CA . ILE A 1 114 ? 15.600 19.075 -23.073 1.00 68.00 114 ILE A CA 1
ATOM 935 C C . ILE A 1 114 ? 16.020 18.696 -21.658 1.00 68.00 114 ILE A C 1
ATOM 937 O O . ILE A 1 114 ? 16.057 19.561 -20.784 1.00 68.00 114 ILE A O 1
ATOM 941 N N . ASP A 1 115 ? 16.342 17.417 -21.472 1.00 64.94 115 ASP A N 1
ATOM 942 C CA . ASP A 1 115 ? 16.830 16.880 -20.203 1.00 64.94 115 ASP A CA 1
ATOM 943 C C . ASP A 1 115 ? 18.142 17.578 -19.805 1.00 64.94 115 ASP A C 1
ATOM 945 O O . ASP A 1 115 ? 19.111 17.601 -20.581 1.00 64.94 115 ASP A O 1
ATOM 949 N N . GLY A 1 116 ? 18.176 18.160 -18.602 1.00 59.94 116 GLY A N 1
ATOM 950 C CA . GLY A 1 116 ? 19.349 18.858 -18.062 1.00 59.94 116 GLY A CA 1
ATOM 951 C C . GLY A 1 116 ? 20.600 17.972 -17.951 1.00 59.94 116 GLY A C 1
ATOM 952 O O . GLY A 1 116 ? 21.724 18.483 -17.905 1.00 59.94 116 GLY A O 1
ATOM 953 N N . TYR A 1 117 ? 20.435 16.645 -17.993 1.00 58.12 117 TYR A N 1
ATOM 954 C CA . TYR A 1 117 ? 21.515 15.658 -17.970 1.00 58.12 117 TYR A CA 1
ATOM 955 C C . TYR A 1 117 ? 22.540 15.828 -19.111 1.00 58.12 117 TYR A C 1
ATOM 957 O O . TYR A 1 117 ? 23.730 15.586 -18.910 1.00 58.12 117 TYR A O 1
ATOM 965 N N . TYR A 1 118 ? 22.122 16.315 -20.286 1.00 54.53 118 TYR A N 1
ATOM 966 C CA . TYR A 1 118 ? 23.004 16.520 -21.449 1.00 54.53 118 TYR A CA 1
ATOM 967 C C . TYR A 1 118 ? 23.888 17.775 -21.366 1.00 54.53 118 TYR A C 1
ATOM 969 O O . TYR A 1 118 ? 24.634 18.074 -22.295 1.00 54.53 118 TYR A O 1
ATOM 977 N N . ARG A 1 119 ? 23.817 18.534 -20.267 1.00 52.44 119 ARG A N 1
ATOM 978 C CA . ARG A 1 119 ? 24.584 19.775 -20.094 1.00 52.44 119 ARG A CA 1
ATOM 979 C C . ARG A 1 119 ? 26.030 19.551 -19.636 1.00 52.44 119 ARG A C 1
ATOM 981 O O . ARG A 1 119 ? 26.872 20.411 -19.872 1.00 52.44 119 ARG A O 1
ATOM 988 N N . ASN A 1 120 ? 26.306 18.421 -18.983 1.00 51.16 120 ASN A N 1
ATOM 989 C CA . ASN A 1 120 ? 27.603 18.121 -18.358 1.00 51.16 120 ASN A CA 1
ATOM 990 C C . ASN A 1 120 ? 28.378 16.975 -19.038 1.00 51.16 120 ASN A C 1
ATOM 992 O O . ASN A 1 120 ? 29.407 16.552 -18.506 1.00 51.16 120 ASN A O 1
ATOM 996 N N . SER A 1 121 ? 27.887 16.460 -20.170 1.00 49.44 121 SER A N 1
ATOM 997 C CA . SER A 1 121 ? 28.538 15.416 -20.980 1.00 49.44 121 SER A CA 1
ATOM 998 C C . SER A 1 121 ? 29.225 15.986 -22.211 1.00 49.44 121 SER A C 1
ATOM 1000 O O . SER A 1 121 ? 28.535 16.737 -22.935 1.00 49.44 121 SER A O 1
#

Organism: NCBI:txid2608000

Foldseek 3Di:
DPVVVLLVLLVVLVVLLVVLVVLLVVLVVCVPPPPVSSVVSVVVSVVSLVCSQVSLQVSLVVLCVDPPDDPVVSVVSNVSSCVSVVVVVVVVVVVVVCCVVPQPWDQDPVRDTDGPVVVPD

Secondary structure (DSSP, 8-state):
--HHHHHHHHHHHHHHHHHHHHHHHHHGGGTTT-HHHHHHHHHHHHHHHHHHHHHHHHHHHHHHH-TTS-HHHHHHHHHHHHHHHHHHHHHHHHHHHHHHHH---EE-TTSPEEPGGGG--